Protein AF-A0A4R2NH75-F1 (afdb_monomer_lite)

Foldseek 3Di:
DPPDPLVVLVVVLVVLLVVCVVCVPPPDDPPDDSLVSNVVSCVVNVHDSVVVCVVSVPDPD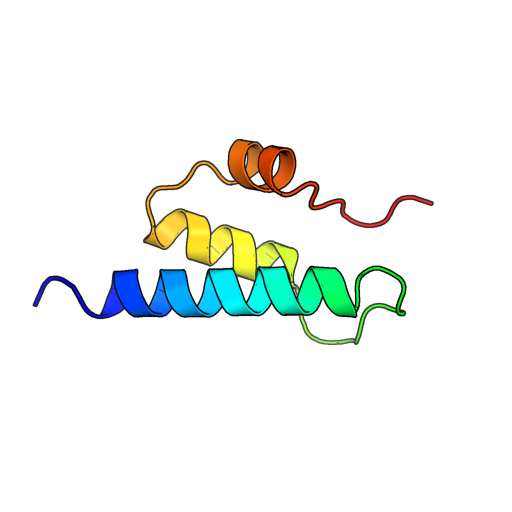DD

Sequence (63 aa):
MEGIPRVKAFSKLYDLLVYYSENRDLPIEDGFDFFLEVKNLCGILDLNYEAFKKEFHLTEGGF

Structure (mmCIF, N/CA/C/O backbone):
data_AF-A0A4R2NH75-F1
#
_entry.id   AF-A0A4R2NH75-F1
#
loop_
_atom_site.group_PDB
_atom_site.id
_atom_site.type_symbol
_atom_site.label_atom_id
_atom_site.label_alt_id
_atom_site.label_comp_id
_atom_site.label_asym_id
_atom_site.label_entity_id
_atom_site.label_seq_id
_atom_site.pdbx_PDB_ins_code
_atom_site.Cartn_x
_atom_site.Cartn_y
_atom_site.Cartn_z
_atom_site.occupancy
_atom_site.B_iso_or_equiv
_atom_site.auth_seq_id
_atom_site.auth_comp_id
_atom_site.auth_asym_id
_atom_site.auth_atom_id
_atom_site.pdbx_PDB_model_num
ATOM 1 N N . MET A 1 1 ? -22.541 -3.715 9.363 1.00 44.88 1 MET A N 1
ATOM 2 C CA . MET A 1 1 ? -21.840 -4.550 8.357 1.00 44.88 1 MET A CA 1
ATOM 3 C C . MET A 1 1 ? -20.366 -4.167 8.403 1.00 44.88 1 MET A C 1
ATOM 5 O O . MET A 1 1 ? -19.979 -3.232 7.724 1.00 44.88 1 MET A O 1
ATOM 9 N N . GLU A 1 2 ? -19.574 -4.781 9.284 1.00 55.59 2 GLU A N 1
ATOM 10 C CA . GLU A 1 2 ? -18.386 -4.101 9.846 1.00 55.59 2 GLU A CA 1
ATOM 11 C C . GLU A 1 2 ? -17.028 -4.790 9.600 1.00 55.59 2 GLU A C 1
ATOM 13 O O . GLU A 1 2 ? -16.024 -4.354 10.141 1.00 55.59 2 GLU A O 1
ATOM 18 N N . GLY A 1 3 ? -16.944 -5.829 8.758 1.00 56.34 3 GLY A N 1
ATOM 19 C CA . GLY A 1 3 ? -15.673 -6.559 8.544 1.00 56.34 3 GLY A CA 1
ATOM 20 C C . GLY A 1 3 ? -15.228 -6.745 7.092 1.00 56.34 3 GLY A C 1
ATOM 21 O O . GLY A 1 3 ? -14.037 -6.798 6.806 1.00 56.34 3 GLY A O 1
ATOM 22 N N . ILE A 1 4 ? -16.165 -6.815 6.146 1.00 68.94 4 ILE A N 1
ATOM 23 C CA . ILE A 1 4 ? -15.869 -7.235 4.765 1.00 68.94 4 ILE A CA 1
ATOM 24 C C . ILE A 1 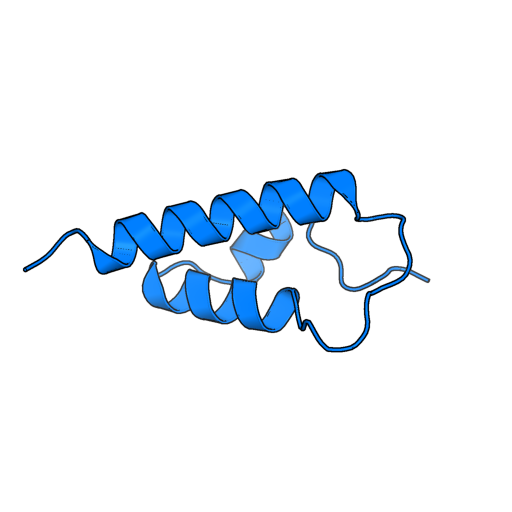4 ? -14.967 -6.235 4.010 1.00 68.94 4 ILE A C 1
ATOM 26 O O . ILE A 1 4 ? -14.040 -6.690 3.340 1.00 68.94 4 ILE A O 1
ATOM 30 N N . PRO A 1 5 ? -15.170 -4.902 4.097 1.00 84.31 5 PRO A N 1
ATOM 31 C CA . PRO A 1 5 ? -14.372 -3.955 3.314 1.00 84.31 5 PRO A CA 1
ATOM 32 C C . PRO A 1 5 ? -12.896 -3.916 3.725 1.00 84.31 5 PRO A C 1
ATOM 34 O O . PRO A 1 5 ? -12.026 -3.923 2.860 1.00 84.31 5 PRO A O 1
ATOM 37 N N . ARG A 1 6 ? -12.606 -3.941 5.033 1.00 90.50 6 ARG A N 1
ATOM 38 C CA . ARG A 1 6 ? -11.228 -3.927 5.551 1.00 90.50 6 ARG A CA 1
ATOM 39 C C . ARG A 1 6 ? -10.496 -5.233 5.264 1.00 90.50 6 ARG A C 1
ATOM 41 O O . ARG A 1 6 ? -9.353 -5.194 4.834 1.00 90.50 6 ARG A O 1
ATOM 48 N N . VAL A 1 7 ? -11.159 -6.382 5.412 1.00 94.19 7 VAL A N 1
ATOM 49 C CA . VAL A 1 7 ? -10.553 -7.680 5.062 1.00 94.19 7 VAL A CA 1
ATOM 50 C C . VAL A 1 7 ? -10.224 -7.748 3.568 1.00 94.19 7 VAL A C 1
ATOM 52 O O . VAL A 1 7 ? -9.140 -8.190 3.201 1.00 94.19 7 VAL A O 1
ATOM 55 N N . LYS A 1 8 ? -11.112 -7.247 2.698 1.00 94.62 8 LYS A N 1
ATOM 56 C CA . LYS A 1 8 ? -10.832 -7.152 1.256 1.00 94.62 8 LYS A CA 1
ATOM 57 C C . LYS A 1 8 ? -9.677 -6.199 0.947 1.00 94.62 8 LYS A C 1
ATOM 59 O O . LYS A 1 8 ? -8.841 -6.531 0.114 1.00 94.62 8 LYS A O 1
ATOM 64 N N . ALA A 1 9 ? -9.615 -5.050 1.620 1.00 95.19 9 ALA A N 1
ATOM 65 C CA . ALA A 1 9 ? -8.513 -4.107 1.457 1.00 95.19 9 ALA A CA 1
ATOM 66 C C . ALA A 1 9 ? -7.174 -4.721 1.894 1.00 95.19 9 ALA A C 1
ATOM 68 O O . ALA A 1 9 ? -6.185 -4.593 1.181 1.00 95.19 9 ALA A O 1
ATOM 69 N N . PHE A 1 10 ? -7.157 -5.450 3.012 1.00 96.19 10 PHE A N 1
ATOM 70 C CA . PHE A 1 10 ? -5.972 -6.174 3.465 1.00 96.19 10 PHE A CA 1
ATOM 71 C C . PHE A 1 10 ? -5.537 -7.248 2.464 1.00 96.19 10 PHE A C 1
ATOM 73 O O . PHE A 1 10 ? -4.366 -7.289 2.104 1.00 96.19 10 PHE A O 1
ATOM 80 N N . SER A 1 11 ? -6.472 -8.068 1.970 1.00 96.69 11 SER A N 1
ATOM 81 C CA . SER A 1 11 ? -6.174 -9.080 0.947 1.00 96.69 11 SER A CA 1
ATOM 82 C C . SER A 1 11 ? -5.533 -8.448 -0.287 1.00 96.69 11 SER A C 1
ATOM 84 O O . SER A 1 11 ? -4.485 -8.899 -0.726 1.00 96.69 11 SER A O 1
ATOM 86 N N . LYS A 1 12 ? -6.111 -7.353 -0.795 1.00 96.06 12 LYS A N 1
ATOM 87 C CA . LYS A 1 12 ? -5.565 -6.658 -1.965 1.00 96.06 12 LYS A CA 1
ATOM 88 C C . LYS A 1 12 ? -4.187 -6.056 -1.686 1.00 96.06 12 LYS A C 1
ATOM 90 O O . LYS A 1 12 ? -3.313 -6.113 -2.540 1.00 96.06 12 LYS A O 1
ATOM 95 N N . LEU A 1 13 ? -3.980 -5.490 -0.497 1.00 96.00 13 LEU A N 1
ATOM 96 C CA . LEU A 1 13 ? -2.686 -4.933 -0.104 1.00 96.00 13 LEU A CA 1
ATOM 97 C C . LEU A 1 13 ? -1.609 -6.024 -0.035 1.00 96.00 13 LEU A C 1
ATOM 99 O O . LEU A 1 13 ? -0.485 -5.797 -0.472 1.00 96.00 13 LEU A O 1
ATOM 103 N N . TYR A 1 14 ? -1.962 -7.210 0.463 1.00 96.06 14 TYR A N 1
ATOM 104 C CA . TYR A 1 14 ? -1.086 -8.377 0.449 1.00 96.06 14 TYR A CA 1
ATOM 105 C C . TYR A 1 14 ? -0.747 -8.822 -0.980 1.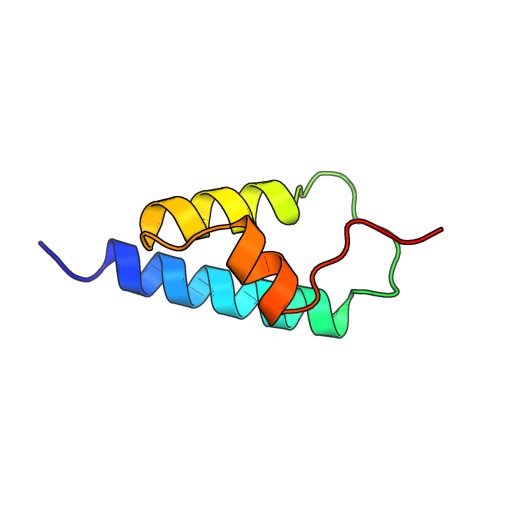00 96.06 14 TYR A C 1
ATOM 107 O O . TYR A 1 14 ? 0.430 -8.993 -1.289 1.00 96.06 14 TYR A O 1
ATOM 115 N N . ASP A 1 15 ? -1.743 -8.925 -1.865 1.00 95.12 15 ASP A N 1
ATOM 116 C CA . ASP A 1 15 ? -1.526 -9.297 -3.271 1.00 95.12 15 ASP A CA 1
ATOM 117 C C . ASP A 1 15 ? -0.571 -8.316 -3.974 1.00 95.12 15 ASP A C 1
ATOM 119 O O . ASP A 1 15 ? 0.290 -8.726 -4.749 1.00 95.12 15 ASP A O 1
ATOM 123 N N . LEU A 1 16 ? -0.665 -7.020 -3.657 1.00 93.81 16 LEU A N 1
ATOM 124 C CA . LEU A 1 16 ? 0.257 -6.003 -4.165 1.00 93.81 16 LEU A CA 1
ATOM 125 C C . LEU A 1 16 ? 1.680 -6.178 -3.632 1.00 93.81 16 LEU A C 1
ATOM 127 O O . LEU A 1 16 ? 2.630 -6.027 -4.394 1.00 93.81 16 LEU A O 1
ATOM 131 N N . LEU A 1 17 ? 1.858 -6.513 -2.354 1.00 94.38 17 LEU A N 1
ATOM 132 C CA . LEU A 1 17 ? 3.194 -6.795 -1.819 1.00 94.38 17 LEU A CA 1
ATOM 133 C C . LEU A 1 17 ? 3.836 -7.998 -2.519 1.00 94.38 17 LEU A C 1
ATOM 135 O O . LEU A 1 17 ? 5.014 -7.938 -2.877 1.00 94.38 17 LEU A O 1
ATOM 139 N N . VAL A 1 18 ? 3.058 -9.060 -2.753 1.00 93.62 18 VAL A N 1
ATOM 140 C CA . VAL A 1 18 ? 3.507 -10.236 -3.513 1.00 93.62 18 VAL A CA 1
ATOM 141 C C . VAL A 1 18 ? 3.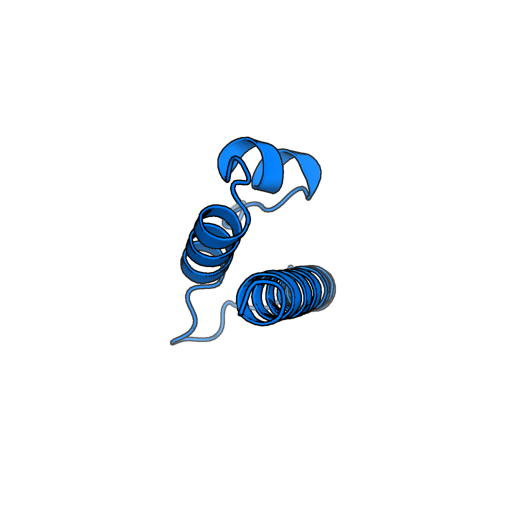886 -9.825 -4.935 1.00 93.62 18 VAL A C 1
ATOM 143 O O . VAL A 1 18 ? 5.028 -10.045 -5.340 1.00 93.62 18 VAL A O 1
ATOM 146 N N . TYR A 1 19 ? 2.993 -9.126 -5.641 1.00 91.00 19 TYR A N 1
ATOM 147 C CA . TYR A 1 19 ? 3.258 -8.605 -6.982 1.00 91.00 19 TYR A CA 1
ATOM 148 C C . TYR A 1 19 ? 4.542 -7.769 -7.034 1.00 91.00 19 TYR A C 1
ATOM 150 O O . TYR A 1 19 ? 5.388 -7.998 -7.896 1.00 91.00 19 TYR A O 1
ATOM 158 N N . TYR A 1 20 ? 4.733 -6.835 -6.099 1.00 90.06 20 TYR A N 1
ATOM 159 C CA . TYR A 1 20 ? 5.940 -6.012 -6.042 1.00 90.06 20 TYR A CA 1
ATOM 160 C C . TYR A 1 20 ? 7.187 -6.872 -5.852 1.00 90.06 20 TYR A C 1
ATOM 162 O O . TYR A 1 20 ? 8.167 -6.674 -6.554 1.00 90.06 20 TYR A O 1
ATOM 170 N N . SER A 1 21 ? 7.156 -7.860 -4.954 1.00 89.44 21 SER A N 1
ATOM 171 C CA . SER A 1 21 ? 8.307 -8.742 -4.723 1.00 89.44 21 SER A CA 1
ATOM 172 C C . SER A 1 21 ? 8.703 -9.580 -5.944 1.00 89.44 21 SER A C 1
ATOM 174 O O . SER A 1 21 ? 9.888 -9.839 -6.139 1.00 89.44 21 SER A O 1
ATOM 176 N N . GLU A 1 22 ? 7.733 -9.963 -6.776 1.00 89.38 22 GLU A N 1
ATOM 177 C CA . GLU A 1 22 ? 7.954 -10.769 -7.981 1.00 89.38 22 GLU A CA 1
ATOM 178 C C . GLU A 1 22 ? 8.373 -9.913 -9.185 1.00 89.38 22 GLU A C 1
ATOM 180 O O . GLU A 1 22 ? 9.152 -10.365 -10.023 1.00 89.38 22 GLU A O 1
ATOM 185 N N . ASN A 1 23 ? 7.879 -8.674 -9.261 1.00 87.25 23 ASN A N 1
ATOM 186 C CA . ASN A 1 23 ? 8.000 -7.815 -10.442 1.00 87.25 23 ASN A CA 1
ATOM 187 C C . ASN A 1 23 ? 8.874 -6.570 -10.210 1.00 87.25 23 ASN A C 1
ATOM 189 O O . ASN A 1 23 ? 8.995 -5.750 -11.114 1.00 87.25 23 ASN A O 1
ATOM 193 N N . ARG A 1 24 ? 9.498 -6.409 -9.031 1.00 81.19 24 ARG A N 1
ATOM 194 C CA . ARG A 1 24 ? 10.278 -5.208 -8.654 1.00 81.19 24 ARG A CA 1
ATOM 195 C C . ARG A 1 24 ? 11.297 -4.793 -9.711 1.00 81.19 24 ARG A C 1
ATOM 197 O O . ARG A 1 24 ? 11.498 -3.607 -9.942 1.00 81.19 24 ARG A O 1
ATOM 204 N N . ASP A 1 25 ? 11.956 -5.782 -10.303 1.00 81.25 25 ASP A N 1
ATOM 205 C CA . ASP A 1 25 ? 13.078 -5.582 -11.217 1.00 81.25 25 ASP A CA 1
ATOM 206 C C . ASP A 1 25 ? 12.630 -5.610 -12.699 1.00 81.25 25 ASP A C 1
ATOM 208 O O . ASP A 1 25 ? 13.462 -5.588 -13.607 1.00 81.25 25 ASP A O 1
ATOM 212 N N . LEU A 1 26 ? 11.315 -5.665 -12.954 1.00 78.44 26 LEU A N 1
ATOM 213 C CA . LEU A 1 26 ? 10.716 -5.628 -14.287 1.00 78.44 26 LEU A CA 1
ATOM 214 C C . LEU A 1 26 ? 10.330 -4.195 -14.684 1.00 78.44 26 LEU A C 1
ATOM 216 O O . LEU A 1 26 ? 10.093 -3.347 -13.821 1.00 78.44 26 LEU A O 1
ATOM 220 N N . PRO A 1 27 ? 10.264 -3.893 -15.995 1.00 71.62 27 PRO A N 1
ATOM 221 C CA . PRO A 1 27 ? 9.749 -2.612 -16.457 1.00 71.62 27 PRO A CA 1
ATOM 222 C C . PRO A 1 27 ? 8.324 -2.384 -15.941 1.00 71.62 27 PRO A C 1
ATOM 224 O O . PRO A 1 27 ? 7.509 -3.303 -15.906 1.00 71.62 27 PRO A O 1
ATOM 227 N N . ILE A 1 28 ? 8.036 -1.141 -15.557 1.00 69.94 28 ILE A N 1
ATOM 228 C CA . ILE A 1 28 ? 6.710 -0.732 -15.092 1.00 69.94 28 ILE A CA 1
ATOM 229 C C . ILE A 1 28 ? 5.719 -0.925 -16.246 1.00 69.94 28 ILE A C 1
ATOM 231 O O . ILE A 1 28 ? 5.913 -0.362 -17.323 1.00 69.94 28 ILE A O 1
ATOM 235 N N . GLU A 1 29 ? 4.674 -1.723 -16.028 1.00 70.19 29 GLU A N 1
ATOM 236 C CA . GLU A 1 29 ? 3.577 -1.853 -16.987 1.00 70.19 29 GLU A CA 1
ATOM 237 C C . GLU A 1 29 ? 2.763 -0.554 -17.057 1.00 70.19 29 GLU A C 1
ATOM 239 O O . GLU A 1 29 ? 2.380 0.026 -16.037 1.00 70.19 29 GLU A O 1
ATOM 244 N N . ASP A 1 30 ? 2.472 -0.103 -18.278 1.00 70.38 30 ASP A N 1
ATOM 245 C CA . ASP A 1 30 ? 1.654 1.084 -18.508 1.00 70.38 30 ASP A CA 1
ATOM 246 C C . ASP A 1 30 ? 0.209 0.866 -18.028 1.00 70.38 30 ASP A C 1
ATOM 248 O O . ASP A 1 30 ? -0.442 -0.128 -18.352 1.00 70.38 30 ASP A O 1
ATOM 252 N N . GLY A 1 31 ? -0.331 1.848 -17.301 1.00 75.62 31 GLY A N 1
ATOM 253 C CA . GLY A 1 31 ? -1.747 1.892 -16.916 1.00 75.62 31 GLY A CA 1
ATOM 254 C C . GLY A 1 31 ? -2.072 1.403 -15.503 1.00 75.62 31 GLY A C 1
ATOM 255 O O . GLY A 1 31 ? -3.234 1.492 -15.101 1.00 75.62 31 GLY A O 1
ATOM 256 N N . PHE A 1 32 ? -1.079 0.958 -14.726 1.00 81.56 32 PHE A N 1
ATOM 257 C CA . PHE A 1 32 ? -1.261 0.607 -13.318 1.00 81.56 32 PHE A CA 1
ATOM 258 C C . PHE A 1 32 ? -0.355 1.430 -12.391 1.00 81.56 32 PHE A C 1
ATOM 260 O O . PHE A 1 32 ? 0.863 1.272 -12.375 1.00 81.56 32 PHE A O 1
ATOM 267 N N . ASP A 1 33 ? -0.963 2.296 -11.573 1.00 88.19 33 ASP A N 1
ATOM 268 C CA . ASP A 1 33 ? -0.254 3.050 -10.534 1.00 88.19 33 ASP A CA 1
ATOM 269 C C . ASP A 1 33 ? -0.247 2.260 -9.217 1.00 88.19 33 ASP A C 1
ATOM 271 O O . ASP A 1 33 ? -1.148 2.367 -8.376 1.00 88.19 33 ASP A O 1
ATOM 275 N N . PHE A 1 34 ? 0.789 1.434 -9.061 1.00 90.88 34 PHE A N 1
ATOM 276 C CA . PHE A 1 34 ? 1.008 0.599 -7.881 1.00 90.88 34 PHE A CA 1
ATOM 277 C C . PHE A 1 34 ? 0.979 1.404 -6.573 1.00 90.88 34 PHE A C 1
ATOM 279 O O . PHE A 1 34 ? 0.310 1.022 -5.610 1.00 90.88 34 PHE A O 1
ATOM 286 N N . PHE A 1 35 ? 1.691 2.532 -6.532 1.00 91.88 35 PHE A N 1
ATOM 287 C CA . PHE A 1 35 ? 1.877 3.314 -5.310 1.00 91.88 35 PHE A CA 1
ATOM 288 C C . PHE A 1 35 ? 0.603 4.057 -4.911 1.00 91.88 35 PHE A C 1
ATOM 290 O O . PHE A 1 35 ? 0.274 4.118 -3.720 1.00 91.88 35 PHE A O 1
ATOM 297 N N . LEU A 1 36 ? -0.164 4.551 -5.885 1.00 93.69 36 LEU A N 1
ATOM 298 C CA . LEU A 1 36 ? -1.484 5.121 -5.629 1.00 93.69 36 LEU A CA 1
ATOM 299 C C . LEU A 1 36 ? -2.443 4.083 -5.035 1.00 93.69 36 LEU A C 1
ATOM 301 O O . LEU A 1 36 ? -3.157 4.387 -4.075 1.00 93.69 36 LEU A O 1
ATOM 305 N N . GLU A 1 37 ? -2.441 2.854 -5.554 1.00 94.56 37 GLU A N 1
ATOM 306 C CA . GLU A 1 37 ? -3.310 1.796 -5.036 1.00 94.56 37 GLU A CA 1
ATOM 307 C C . GLU A 1 37 ? -2.925 1.390 -3.604 1.00 94.56 37 GLU A C 1
ATOM 309 O O . GLU A 1 37 ? -3.797 1.309 -2.733 1.00 94.56 37 GLU A O 1
ATOM 314 N N . VAL A 1 38 ? -1.627 1.228 -3.318 1.00 95.12 38 VAL A N 1
ATOM 315 C CA . VAL A 1 38 ? -1.128 0.982 -1.952 1.00 95.12 38 VAL A CA 1
ATOM 316 C C . VAL A 1 38 ? -1.565 2.104 -1.006 1.00 95.12 38 VAL A C 1
ATOM 318 O O . VAL A 1 38 ? -2.084 1.829 0.078 1.00 95.12 38 VAL A O 1
ATOM 321 N N . LYS A 1 39 ? -1.435 3.370 -1.423 1.00 96.38 39 LYS A N 1
ATOM 322 C CA . LYS A 1 39 ? -1.846 4.533 -0.622 1.00 96.38 39 LYS A CA 1
ATOM 323 C C . LYS A 1 39 ? -3.337 4.516 -0.285 1.00 96.38 39 LYS A C 1
ATOM 325 O O . LYS A 1 39 ? -3.706 4.765 0.865 1.00 96.38 39 LYS A O 1
ATOM 330 N N . ASN A 1 40 ? -4.188 4.193 -1.257 1.00 96.12 40 ASN A N 1
AT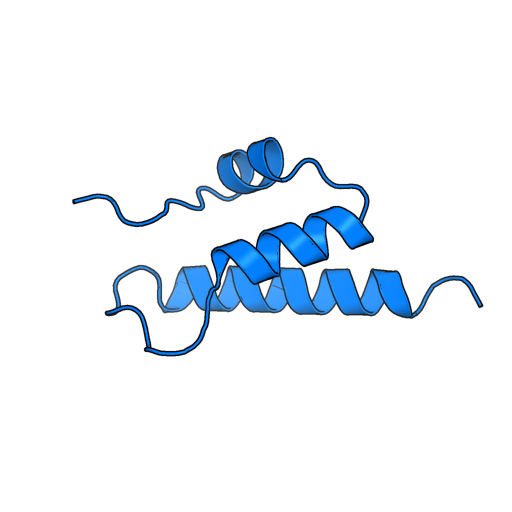OM 331 C CA . ASN A 1 40 ? -5.635 4.095 -1.055 1.00 96.12 40 ASN A CA 1
ATOM 332 C C . ASN A 1 40 ? -5.990 2.990 -0.049 1.00 96.12 40 ASN A C 1
ATOM 334 O O . ASN A 1 40 ? -6.802 3.203 0.855 1.00 96.12 40 ASN A O 1
ATOM 338 N N . LEU A 1 41 ? -5.351 1.824 -0.170 1.00 96.75 41 LEU A N 1
ATOM 339 C CA . LEU A 1 41 ? -5.576 0.687 0.723 1.00 96.75 41 LEU A CA 1
ATOM 340 C C . LEU A 1 41 ? -5.089 0.968 2.148 1.00 96.75 41 LEU A C 1
ATOM 342 O O . LEU A 1 41 ? -5.812 0.660 3.099 1.00 96.75 41 LEU A O 1
ATOM 346 N N . CYS A 1 42 ? -3.935 1.625 2.310 1.00 96.81 42 CYS A N 1
ATOM 347 C CA . CYS A 1 42 ? -3.485 2.121 3.612 1.00 96.81 42 CYS A CA 1
ATOM 348 C C . CYS A 1 42 ? -4.528 3.053 4.248 1.00 96.81 42 CYS A C 1
ATOM 350 O O . CYS A 1 42 ? -4.828 2.900 5.429 1.00 96.81 42 CYS A O 1
ATOM 352 N N . GLY A 1 43 ? -5.148 3.948 3.470 1.00 96.38 43 GLY A N 1
ATOM 353 C CA . GLY A 1 43 ? -6.220 4.824 3.956 1.00 96.38 43 GLY A CA 1
ATOM 354 C C . GLY A 1 43 ? -7.463 4.071 4.449 1.00 96.38 43 GLY A C 1
ATOM 355 O O . GLY A 1 43 ? -8.035 4.430 5.475 1.00 96.38 43 GLY A O 1
ATOM 356 N N . ILE A 1 44 ? -7.865 2.990 3.772 1.00 95.00 44 ILE A N 1
ATOM 357 C CA . ILE A 1 44 ? -9.005 2.149 4.194 1.00 95.00 44 ILE A CA 1
ATOM 358 C C . ILE A 1 44 ? -8.696 1.387 5.494 1.00 95.00 44 ILE A C 1
ATOM 360 O O . ILE A 1 44 ? -9.590 1.148 6.317 1.00 95.00 44 ILE A O 1
ATOM 364 N N . LEU A 1 45 ? -7.438 0.979 5.658 1.00 95.62 45 LEU A N 1
ATOM 365 C CA . LEU A 1 45 ? -6.954 0.191 6.790 1.00 95.62 45 LEU A CA 1
ATOM 366 C C . LEU A 1 45 ? -6.476 1.040 7.974 1.00 95.62 45 LEU A C 1
ATOM 368 O O . LEU A 1 45 ? -6.090 0.462 8.985 1.00 95.62 45 LEU A O 1
ATOM 372 N N . ASP A 1 46 ? -6.528 2.370 7.863 1.00 95.81 46 ASP A N 1
ATOM 373 C CA . ASP A 1 46 ? -5.997 3.306 8.862 1.00 95.81 46 ASP A CA 1
ATOM 374 C C . ASP A 1 46 ? -4.496 3.076 9.150 1.00 95.81 46 ASP A C 1
AT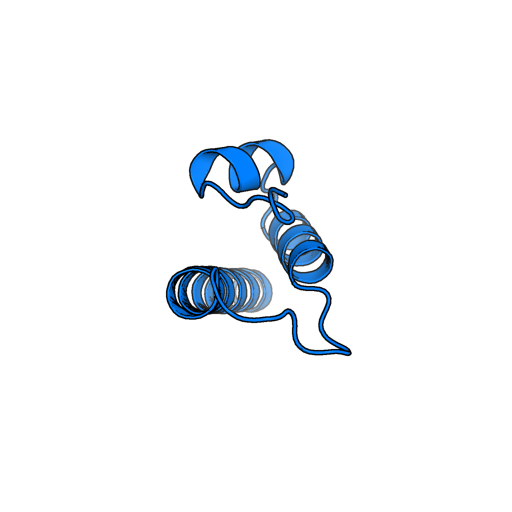OM 376 O O . ASP A 1 46 ? -4.025 3.096 10.286 1.00 95.81 46 ASP A O 1
ATOM 380 N N . LEU A 1 47 ? -3.728 2.808 8.087 1.00 96.69 47 LEU A N 1
ATOM 381 C CA . LEU A 1 47 ? -2.278 2.630 8.128 1.00 96.69 47 LEU A CA 1
ATOM 382 C C . LEU A 1 47 ? -1.568 3.902 7.661 1.00 96.69 47 LEU A C 1
ATOM 384 O O . LEU A 1 47 ? -1.958 4.538 6.679 1.00 96.69 47 LEU A O 1
ATOM 388 N N . ASN A 1 48 ? -0.455 4.238 8.313 1.00 97.62 48 ASN A N 1
ATOM 389 C CA . ASN A 1 48 ? 0.420 5.304 7.839 1.00 97.62 48 ASN A CA 1
ATOM 390 C C . ASN A 1 48 ? 1.166 4.839 6.577 1.00 97.62 48 ASN A C 1
ATOM 392 O O . ASN A 1 48 ? 2.026 3.963 6.648 1.00 97.62 48 ASN A O 1
ATOM 396 N N . TYR A 1 49 ? 0.841 5.445 5.435 1.00 96.19 49 TYR A N 1
ATOM 397 C CA . TYR A 1 49 ? 1.408 5.090 4.131 1.00 96.19 49 TYR A CA 1
ATOM 398 C C . TYR A 1 49 ? 2.942 5.186 4.081 1.00 96.19 49 TYR A C 1
ATOM 400 O O . TYR A 1 49 ? 3.595 4.275 3.581 1.00 96.19 49 TYR A O 1
ATOM 408 N N . GLU A 1 50 ? 3.533 6.241 4.645 1.00 95.75 50 GLU A N 1
ATOM 409 C CA . GLU A 1 50 ? 4.991 6.432 4.632 1.00 95.75 50 GLU A CA 1
ATOM 410 C C . GLU A 1 50 ? 5.710 5.398 5.510 1.00 95.75 50 GLU A C 1
ATOM 412 O O . GLU A 1 50 ? 6.728 4.827 5.114 1.00 95.75 50 GLU A O 1
ATOM 417 N N . ALA A 1 51 ? 5.157 5.107 6.692 1.00 96.75 51 ALA A N 1
ATOM 418 C CA . ALA A 1 51 ? 5.668 4.054 7.562 1.00 96.75 51 ALA A CA 1
ATOM 419 C C . ALA A 1 51 ? 5.543 2.676 6.897 1.00 96.75 51 ALA A C 1
ATOM 421 O O . ALA A 1 51 ? 6.482 1.888 6.957 1.00 96.75 51 ALA A O 1
ATOM 422 N N . PHE A 1 52 ? 4.426 2.417 6.213 1.00 96.00 52 PHE A N 1
ATOM 423 C CA . PHE A 1 52 ? 4.203 1.184 5.465 1.00 96.00 52 PHE A CA 1
ATOM 424 C C . PHE A 1 52 ? 5.227 1.016 4.334 1.00 96.00 52 PHE A C 1
ATOM 426 O O . PHE A 1 52 ? 5.897 -0.012 4.269 1.00 96.00 52 PHE A O 1
ATOM 433 N N . LYS A 1 53 ? 5.430 2.038 3.488 1.00 94.62 53 LYS A N 1
ATOM 434 C CA . LYS A 1 53 ? 6.464 2.002 2.436 1.00 94.62 53 LYS A CA 1
ATOM 435 C C . LYS A 1 53 ? 7.840 1.679 3.005 1.00 94.62 53 LYS A C 1
ATOM 437 O O . LYS A 1 53 ? 8.559 0.864 2.432 1.00 94.62 53 LYS A O 1
ATOM 442 N N . LYS A 1 54 ? 8.200 2.310 4.126 1.00 94.44 54 LYS A N 1
ATOM 443 C CA . LYS A 1 54 ? 9.488 2.091 4.788 1.00 94.44 54 LYS A CA 1
ATOM 444 C C . LYS A 1 54 ? 9.631 0.663 5.318 1.00 94.44 54 LYS A C 1
ATOM 446 O O . LYS A 1 54 ? 10.676 0.060 5.098 1.00 94.44 54 LYS A O 1
ATOM 451 N N . GLU A 1 55 ? 8.606 0.147 5.991 1.00 95.75 55 GLU A N 1
ATOM 452 C CA . GLU A 1 55 ? 8.600 -1.198 6.582 1.00 95.75 55 GLU A CA 1
ATOM 453 C C . GLU A 1 55 ? 8.727 -2.294 5.514 1.00 95.75 55 GLU A C 1
ATOM 455 O O . GLU A 1 55 ? 9.461 -3.260 5.695 1.00 95.75 55 GLU A O 1
ATOM 460 N N . PHE A 1 56 ? 8.061 -2.116 4.371 1.00 92.62 56 PHE A N 1
ATOM 461 C CA . PHE A 1 56 ? 8.059 -3.085 3.270 1.00 92.62 56 PHE A CA 1
ATOM 462 C C . PHE A 1 56 ? 9.067 -2.765 2.159 1.00 92.62 56 PHE A C 1
ATOM 464 O O . PHE A 1 56 ? 9.041 -3.397 1.105 1.00 92.62 56 PHE A O 1
ATOM 471 N N . HIS A 1 57 ? 9.961 -1.797 2.384 1.00 91.56 57 HIS A N 1
ATOM 472 C CA . HIS A 1 57 ? 10.999 -1.384 1.434 1.00 91.56 57 HIS A CA 1
ATOM 473 C C . HIS A 1 57 ? 10.467 -1.045 0.027 1.00 91.56 57 HIS A C 1
ATOM 475 O O . HIS A 1 57 ? 11.117 -1.331 -0.978 1.00 91.56 57 HIS A O 1
ATOM 481 N N . LEU A 1 58 ? 9.289 -0.418 -0.045 1.00 90.50 58 LEU A N 1
ATOM 482 C CA . LEU A 1 58 ? 8.663 -0.016 -1.303 1.00 90.50 58 LEU A CA 1
ATOM 483 C C . LEU A 1 58 ? 9.303 1.281 -1.807 1.00 90.50 58 LEU A C 1
ATOM 485 O O . LEU A 1 58 ? 8.996 2.375 -1.318 1.00 90.50 58 LEU A O 1
ATOM 489 N N . THR A 1 59 ? 10.189 1.164 -2.791 1.00 83.50 59 THR A N 1
ATOM 490 C CA . THR A 1 59 ? 10.848 2.303 -3.433 1.00 83.50 59 THR A CA 1
ATOM 491 C C . THR A 1 59 ? 10.265 2.546 -4.820 1.00 83.50 59 THR A C 1
ATOM 493 O O . THR A 1 59 ? 10.145 1.634 -5.640 1.00 83.50 59 THR A O 1
ATOM 496 N N . GLU A 1 60 ? 9.884 3.798 -5.077 1.00 70.69 60 GLU A N 1
ATOM 497 C CA . GLU A 1 60 ? 9.565 4.299 -6.415 1.00 70.69 60 GLU A CA 1
ATOM 498 C C . GLU A 1 60 ? 10.892 4.384 -7.172 1.00 70.69 60 GLU A C 1
ATOM 500 O O . GLU A 1 60 ? 11.577 5.390 -7.060 1.00 70.69 60 GLU A O 1
ATOM 505 N N . GLY A 1 61 ? 11.308 3.283 -7.808 1.00 59.16 61 GLY A N 1
ATOM 506 C CA . GLY A 1 61 ? 12.438 3.202 -8.739 1.00 59.16 61 GLY A CA 1
ATOM 507 C C . GLY A 1 61 ? 13.680 4.019 -8.370 1.00 59.16 61 GLY A C 1
ATOM 508 O O . GLY A 1 61 ? 13.800 5.188 -8.728 1.00 59.16 61 GLY A O 1
ATOM 509 N N . GLY A 1 62 ? 14.659 3.369 -7.738 1.00 44.47 62 GLY A N 1
ATOM 510 C CA . GLY A 1 62 ? 16.036 3.846 -7.811 1.00 44.47 62 GLY A CA 1
ATOM 511 C C . GLY A 1 62 ? 16.542 3.731 -9.250 1.00 44.47 62 GLY A C 1
ATOM 512 O O . GLY A 1 62 ? 16.600 2.627 -9.789 1.00 44.47 62 GLY A O 1
ATOM 513 N N . PHE A 1 63 ? 16.907 4.868 -9.833 1.00 38.56 63 PHE A N 1
ATOM 514 C CA . PHE A 1 63 ? 17.999 4.960 -10.797 1.00 38.56 63 PHE A CA 1
ATOM 515 C C . PHE A 1 63 ? 19.192 5.599 -10.089 1.00 38.56 63 PHE A C 1
ATOM 517 O O . PHE A 1 63 ? 18.965 6.581 -9.341 1.00 38.56 63 PHE A O 1
#

Radius of gyration: 12.39 Å; chains: 1; bounding box: 40×17×28 Å

pLDDT: mean 86.16, std 14.43, range [38.56, 97.62]

Organism: NCBI:txid442528

Secondary structure (DSSP, 8-state):
--SHHHHHHHHHHHHHHHHHHHHTTSPPPTT--HHHHHHHHHHHHT--HHHHHHHTT--S---